Protein AF-A0A7S2RPY9-F1 (afdb_monomer_lite)

InterPro domains:
  IPR008499 Leg1 [PF05612] (24-155)

Sequence (156 aa):
RFEDPSKWQDDDAPFDQITTKTDTISKRSWWGKTNLNFSVASYCGAADAGLVPPISLSDESVSNDVGFQTCVGIWKKFWETDHVAFVASYSSSKDEEERQTLTVALYRALWATHTDIIKSSVQQGKDLEVILPKEDRNAGLGWCNMVDLLSASNFP

Secondary structure (DSSP, 8-state):
-PPPGGG-----S-GGG--TT-----TT-HHHHHHHHHHHHHHHHHH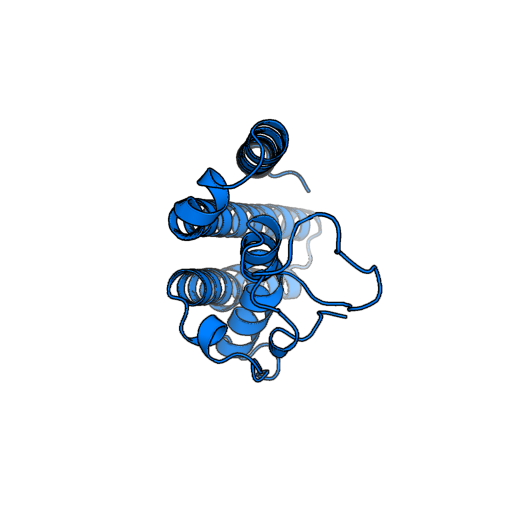HTTSS-----S-HHHHT-HHHHHHHHHHHHHIIIIIHHHHHHHHH---HHHHHHHHHHHHHHHHHHHHHHHHHHHHHTHHHHHTS-HHHHHHHHHHHHHHHHHHHHT--

Structure (mmCIF, N/CA/C/O backbone):
data_AF-A0A7S2RPY9-F1
#
_entry.id   AF-A0A7S2RPY9-F1
#
loop_
_atom_site.group_PDB
_atom_site.id
_atom_site.type_symbol
_atom_site.label_atom_id
_atom_site.label_alt_id
_atom_site.label_comp_id
_atom_site.label_asym_id
_atom_site.label_entity_id
_atom_site.label_seq_id
_atom_site.pdbx_PDB_ins_code
_atom_site.Cartn_x
_atom_site.Cartn_y
_atom_site.Cartn_z
_atom_site.occupancy
_atom_site.B_iso_or_equiv
_atom_site.auth_seq_id
_atom_site.auth_comp_id
_atom_site.auth_asym_id
_atom_site.auth_atom_id
_atom_site.pdbx_PDB_model_num
ATOM 1 N N . ARG A 1 1 ? -12.807 3.669 -9.457 1.00 43.59 1 ARG A N 1
ATOM 2 C CA . ARG A 1 1 ? -12.931 2.399 -10.213 1.00 43.59 1 ARG A CA 1
ATOM 3 C C . ARG A 1 1 ? -11.514 2.013 -10.586 1.00 43.59 1 ARG A C 1
ATOM 5 O O . ARG A 1 1 ? -10.887 2.807 -11.265 1.00 43.59 1 ARG A O 1
ATOM 12 N N . PHE A 1 2 ? -10.992 0.910 -10.055 1.00 42.25 2 PHE A N 1
ATOM 13 C CA . PHE A 1 2 ? -9.668 0.419 -10.440 1.00 42.25 2 PHE A CA 1
ATOM 14 C C . PHE A 1 2 ? -9.770 -0.240 -11.821 1.00 42.25 2 PHE A C 1
ATOM 16 O O . PHE A 1 2 ? -10.758 -0.926 -12.089 1.00 42.25 2 PHE A O 1
ATOM 23 N N . GLU A 1 3 ? -8.820 0.051 -12.707 1.00 45.84 3 GLU A N 1
ATOM 24 C CA . GLU A 1 3 ? -8.771 -0.512 -14.059 1.00 45.84 3 GLU A CA 1
ATOM 25 C C . GLU A 1 3 ? -8.213 -1.935 -14.060 1.00 45.84 3 GLU A C 1
ATOM 27 O O . GLU A 1 3 ? -7.434 -2.326 -13.194 1.00 45.84 3 GLU A O 1
ATOM 32 N N . ASP A 1 4 ? -8.662 -2.705 -15.046 1.00 57.81 4 ASP A N 1
ATOM 33 C CA . ASP A 1 4 ? -8.401 -4.129 -15.216 1.00 57.81 4 ASP A CA 1
ATOM 34 C C . ASP A 1 4 ? -6.950 -4.397 -15.693 1.00 57.81 4 ASP A C 1
ATOM 36 O O . ASP A 1 4 ? -6.592 -3.949 -16.789 1.00 57.81 4 ASP A O 1
ATOM 40 N N . PRO A 1 5 ? -6.113 -5.131 -14.926 1.00 61.94 5 PRO A N 1
ATOM 41 C CA . PRO A 1 5 ? -4.712 -5.393 -15.275 1.00 61.94 5 PRO A CA 1
ATOM 42 C C . PRO A 1 5 ? -4.476 -6.132 -16.601 1.00 61.94 5 PRO A C 1
ATOM 44 O O . PRO A 1 5 ? -3.435 -5.937 -17.218 1.00 61.94 5 PRO A O 1
ATOM 47 N N . SER A 1 6 ? -5.435 -6.914 -17.111 1.00 56.75 6 SER A N 1
ATOM 48 C CA . SER A 1 6 ? -5.314 -7.577 -18.431 1.00 56.75 6 SER A CA 1
ATOM 49 C C . SER A 1 6 ? -5.215 -6.617 -19.600 1.00 56.75 6 SER A C 1
ATOM 51 O O . SER A 1 6 ? -4.851 -7.022 -20.704 1.00 56.75 6 SER A O 1
ATOM 53 N N . LYS A 1 7 ? -5.558 -5.347 -19.392 1.00 58.06 7 LYS A N 1
ATOM 54 C CA . LYS A 1 7 ? -5.443 -4.350 -20.446 1.00 58.06 7 LYS A CA 1
ATOM 55 C C . LYS A 1 7 ? -4.032 -3.765 -20.548 1.00 58.06 7 LYS A C 1
ATOM 57 O O . LYS A 1 7 ? -3.798 -2.922 -21.404 1.00 58.06 7 LYS A O 1
ATOM 62 N N . TRP A 1 8 ? -3.092 -4.179 -19.701 1.00 62.19 8 TRP A N 1
ATOM 63 C CA . TRP A 1 8 ? -1.729 -3.654 -19.696 1.00 62.19 8 TRP A CA 1
ATOM 64 C C . TRP A 1 8 ? -0.943 -4.232 -20.882 1.00 62.19 8 TRP A C 1
ATOM 66 O O . TRP A 1 8 ? -0.852 -5.450 -21.031 1.00 62.19 8 TRP A O 1
ATOM 76 N N . GLN A 1 9 ? -0.400 -3.371 -21.748 1.00 60.06 9 GLN A N 1
ATOM 77 C CA . GLN A 1 9 ? 0.314 -3.784 -22.965 1.00 60.06 9 GLN A CA 1
ATOM 78 C C . GLN A 1 9 ? 1.833 -3.877 -22.747 1.00 60.06 9 GLN A C 1
ATOM 80 O O . GLN A 1 9 ? 2.396 -3.184 -21.893 1.00 60.06 9 GLN A O 1
ATOM 85 N N . ASP A 1 10 ? 2.482 -4.737 -23.538 1.00 52.47 10 ASP A N 1
ATOM 86 C CA . ASP A 1 10 ? 3.937 -4.794 -23.681 1.00 52.47 10 ASP A CA 1
ATOM 87 C C . ASP A 1 10 ? 4.383 -3.694 -24.660 1.00 52.47 10 ASP A C 1
ATOM 89 O O . ASP A 1 10 ? 4.087 -3.741 -25.855 1.00 52.47 10 ASP A O 1
ATOM 93 N N . ASP A 1 11 ? 5.059 -2.667 -24.142 1.00 53.47 11 ASP A N 1
ATOM 94 C CA . ASP A 1 11 ? 5.516 -1.520 -24.934 1.00 53.47 11 ASP A CA 1
ATOM 95 C C . ASP A 1 11 ? 6.764 -1.875 -25.764 1.00 53.47 11 ASP A C 1
ATOM 97 O O . ASP A 1 11 ? 7.896 -1.603 -25.355 1.00 53.47 11 ASP A O 1
ATOM 101 N N . ASP A 1 12 ? 6.550 -2.453 -26.946 1.00 54.56 12 ASP A N 1
ATOM 102 C CA . ASP A 1 12 ? 7.526 -2.441 -28.053 1.00 54.56 12 ASP A CA 1
ATOM 103 C C . ASP A 1 12 ? 7.258 -1.287 -29.046 1.00 54.56 12 ASP A C 1
ATOM 105 O O . ASP A 1 12 ? 7.954 -1.130 -30.053 1.00 54.56 12 ASP A O 1
ATOM 109 N N . ALA A 1 13 ? 6.250 -0.450 -28.777 1.00 52.88 13 ALA A N 1
ATOM 110 C CA . ALA A 1 13 ? 5.927 0.702 -29.608 1.00 52.88 13 ALA A CA 1
ATOM 111 C C . ALA A 1 13 ? 6.885 1.884 -29.332 1.00 52.88 13 ALA A C 1
ATOM 113 O O . ALA A 1 13 ? 7.179 2.187 -28.173 1.00 52.88 13 ALA A O 1
ATOM 114 N N . PRO A 1 14 ? 7.371 2.591 -30.371 1.00 53.78 14 PRO A N 1
ATOM 115 C CA . PRO A 1 14 ? 8.181 3.791 -30.192 1.00 53.78 14 PRO A CA 1
ATOM 116 C C . PRO A 1 14 ? 7.402 4.876 -29.432 1.00 53.78 14 PRO A C 1
ATOM 118 O O . PRO A 1 14 ? 6.217 5.094 -29.689 1.00 53.78 14 PRO A O 1
ATOM 121 N N . PHE A 1 15 ? 8.101 5.577 -28.530 1.00 53.72 15 PHE A N 1
ATOM 122 C CA . PHE A 1 15 ? 7.567 6.578 -27.586 1.00 53.72 15 PHE A CA 1
ATOM 123 C C . PHE A 1 15 ? 6.672 7.654 -28.242 1.00 53.72 15 PHE A C 1
ATOM 125 O O . PHE A 1 15 ? 5.784 8.208 -27.597 1.00 53.72 15 PHE A O 1
ATOM 132 N N . ASP A 1 16 ? 6.856 7.902 -29.541 1.00 49.88 16 ASP A N 1
ATOM 133 C CA . ASP A 1 16 ? 6.129 8.908 -30.323 1.00 49.88 16 ASP A CA 1
ATOM 134 C C . ASP A 1 16 ? 4.722 8.458 -30.779 1.00 49.88 16 ASP A C 1
ATOM 136 O O . ASP A 1 16 ? 4.001 9.231 -31.411 1.00 49.88 16 ASP A O 1
ATOM 140 N N . GLN A 1 17 ? 4.306 7.219 -30.478 1.00 46.12 17 GLN A N 1
ATOM 141 C CA . GLN A 1 17 ? 3.001 6.657 -30.866 1.00 46.12 17 GLN A CA 1
ATOM 142 C C . GLN A 1 17 ? 2.079 6.318 -29.686 1.00 46.12 17 GLN A C 1
ATOM 144 O O . GLN A 1 17 ? 1.159 5.515 -29.847 1.00 46.12 17 GLN A O 1
ATOM 149 N N . ILE A 1 18 ? 2.255 6.941 -28.515 1.00 51.47 18 ILE A N 1
ATOM 150 C CA . ILE A 1 18 ? 1.292 6.803 -27.410 1.00 51.47 18 ILE A CA 1
ATOM 151 C C . ILE A 1 18 ? -0.012 7.517 -27.802 1.00 51.47 18 ILE A C 1
ATOM 153 O O . ILE A 1 18 ? -0.245 8.691 -27.517 1.00 51.47 18 ILE A O 1
ATOM 157 N N . THR A 1 19 ? -0.878 6.804 -28.520 1.00 45.28 19 THR A N 1
ATOM 158 C CA . THR A 1 19 ? -2.243 7.234 -28.800 1.00 45.28 19 THR A CA 1
ATOM 159 C C . THR A 1 19 ? -3.036 7.214 -27.499 1.00 45.28 19 THR A C 1
ATOM 161 O O . THR A 1 19 ? -3.139 6.179 -26.849 1.00 45.28 19 THR A O 1
ATOM 164 N N . THR A 1 20 ? -3.645 8.344 -27.146 1.00 48.50 20 THR A N 1
ATOM 165 C CA . THR A 1 20 ? -4.442 8.609 -25.930 1.00 48.50 20 THR A CA 1
ATOM 166 C C . THR A 1 20 ? -5.766 7.827 -25.836 1.00 48.50 20 THR A C 1
ATOM 168 O O . THR A 1 20 ? -6.745 8.320 -25.281 1.00 48.50 20 THR A O 1
ATOM 171 N N . LYS A 1 21 ? -5.850 6.630 -26.429 1.00 51.22 21 LYS A N 1
ATOM 172 C CA . LYS A 1 21 ? -7.109 5.907 -26.662 1.00 51.22 21 LYS A CA 1
ATOM 173 C C . LYS A 1 21 ? -7.272 4.591 -25.910 1.00 51.22 21 LYS A C 1
ATOM 175 O O . LYS A 1 21 ? -8.295 3.936 -26.102 1.00 51.22 21 LYS A O 1
ATOM 180 N N . THR A 1 22 ? -6.335 4.209 -25.055 1.00 54.47 22 THR A N 1
ATOM 181 C CA . THR A 1 22 ? -6.475 2.998 -24.247 1.00 54.47 22 THR A CA 1
ATOM 182 C C . THR A 1 22 ? -6.232 3.324 -22.776 1.00 54.47 22 THR A C 1
ATOM 184 O O . THR A 1 22 ? -5.150 3.762 -22.399 1.00 54.47 22 THR A O 1
ATOM 187 N N . ASP A 1 23 ? -7.280 3.135 -21.966 1.00 68.94 23 ASP A N 1
ATOM 188 C CA . ASP A 1 23 ? -7.288 3.129 -20.493 1.00 68.94 23 ASP A CA 1
ATOM 189 C C . ASP A 1 23 ? -6.429 1.951 -19.985 1.00 68.94 23 ASP A C 1
ATOM 191 O O . ASP A 1 23 ? -6.936 0.907 -19.560 1.00 68.94 23 ASP A O 1
ATOM 195 N N . THR A 1 24 ? -5.120 2.035 -20.224 1.00 75.69 24 THR A N 1
ATOM 196 C CA . THR A 1 24 ? -4.167 0.936 -20.063 1.00 75.69 24 THR A CA 1
ATOM 197 C C . THR A 1 24 ? -2.892 1.448 -19.427 1.00 75.69 24 THR A C 1
ATOM 199 O O . THR A 1 24 ? -2.237 2.337 -19.969 1.00 75.69 24 THR A O 1
ATOM 202 N N . ILE A 1 25 ? -2.518 0.867 -18.290 1.00 83.44 25 ILE A N 1
ATOM 203 C CA . ILE A 1 25 ? -1.250 1.153 -17.619 1.00 83.44 25 ILE A CA 1
ATOM 204 C C . ILE A 1 25 ? -0.187 0.220 -18.207 1.00 83.44 25 ILE A C 1
ATOM 206 O O . ILE A 1 25 ? -0.416 -0.973 -18.358 1.00 83.44 25 ILE A O 1
ATOM 210 N N . SER A 1 26 ? 0.981 0.750 -18.559 1.00 86.88 26 SER A N 1
ATOM 211 C CA . SER A 1 26 ? 2.087 -0.069 -19.069 1.00 86.88 26 SER A CA 1
ATOM 212 C C . SER A 1 26 ? 2.645 -1.002 -17.989 1.00 86.88 26 SER A C 1
ATOM 214 O O . SER A 1 26 ? 2.913 -0.560 -16.868 1.00 86.88 26 SER A O 1
ATOM 216 N N . LYS A 1 27 ? 2.932 -2.264 -18.344 1.00 87.44 27 LYS A N 1
ATOM 217 C CA . LYS A 1 27 ? 3.643 -3.216 -17.462 1.00 87.44 27 LYS A CA 1
ATOM 218 C C . LYS A 1 27 ? 5.063 -2.766 -17.125 1.00 87.44 27 LYS A C 1
ATOM 220 O O . LYS A 1 27 ? 5.620 -3.160 -16.103 1.00 87.44 27 LYS A O 1
ATOM 225 N N . ARG A 1 28 ? 5.646 -1.919 -17.977 1.00 89.56 28 ARG A N 1
ATOM 226 C CA . ARG A 1 28 ? 6.978 -1.330 -17.792 1.00 89.56 28 ARG A CA 1
ATOM 227 C C . ARG A 1 28 ? 6.933 -0.025 -16.997 1.00 89.56 28 ARG A C 1
ATOM 229 O O . ARG A 1 28 ? 7.979 0.563 -16.730 1.00 89.56 28 ARG A O 1
ATOM 236 N N . SER A 1 29 ? 5.745 0.429 -16.598 1.00 92.25 29 SER A N 1
ATOM 237 C CA . SER A 1 29 ? 5.596 1.622 -15.775 1.00 92.25 29 SER A CA 1
ATOM 238 C C . SER A 1 29 ? 5.989 1.327 -14.333 1.00 92.25 29 SER A C 1
ATOM 240 O O . SER A 1 29 ? 5.283 0.621 -13.610 1.00 92.25 29 SER A O 1
ATOM 242 N N . TRP A 1 30 ? 7.088 1.933 -13.883 1.00 94.94 30 TRP A N 1
ATOM 243 C CA . TRP A 1 30 ? 7.477 1.915 -12.471 1.00 94.94 30 TRP A CA 1
ATOM 244 C C . TRP A 1 30 ? 6.360 2.478 -11.577 1.00 94.94 30 TRP A C 1
ATOM 246 O O . TRP A 1 30 ? 5.989 1.860 -10.581 1.00 94.94 30 TRP A O 1
ATOM 256 N N . TRP A 1 31 ? 5.745 3.596 -11.981 1.00 94.56 31 TRP A N 1
ATOM 257 C CA . TRP A 1 31 ? 4.591 4.175 -11.286 1.00 94.56 31 TRP A CA 1
ATOM 258 C C . TRP A 1 31 ? 3.382 3.241 -11.288 1.00 94.56 31 TRP A C 1
ATOM 260 O O . TRP A 1 31 ? 2.699 3.123 -10.272 1.00 94.56 31 TRP A O 1
ATOM 270 N N . GLY A 1 32 ? 3.135 2.555 -12.407 1.00 94.25 32 GLY A N 1
ATOM 271 C CA . GLY A 1 32 ? 2.095 1.536 -12.520 1.00 94.25 32 GLY A CA 1
ATOM 272 C C . GLY A 1 32 ? 2.288 0.413 -11.504 1.00 94.25 32 GLY A C 1
ATOM 273 O O . GLY A 1 32 ? 1.368 0.120 -10.743 1.00 94.25 32 GLY A O 1
ATOM 274 N N . LYS A 1 33 ? 3.501 -0.149 -11.422 1.00 94.31 33 LYS A N 1
ATOM 275 C CA . LYS A 1 33 ? 3.848 -1.202 -10.453 1.00 94.31 33 LYS A CA 1
ATOM 276 C C . LYS A 1 33 ? 3.715 -0.723 -9.003 1.00 94.31 33 LYS A C 1
ATOM 278 O O . LYS A 1 33 ? 3.108 -1.414 -8.189 1.00 94.31 33 LYS A O 1
ATOM 283 N N . THR A 1 34 ? 4.211 0.469 -8.675 1.00 94.75 34 THR A N 1
ATOM 284 C CA . THR A 1 34 ? 4.091 1.019 -7.315 1.00 94.75 34 THR A CA 1
ATOM 285 C C . THR A 1 34 ? 2.624 1.253 -6.932 1.00 94.75 34 THR A C 1
ATOM 287 O O . THR A 1 34 ? 2.187 0.821 -5.867 1.00 94.75 34 THR A O 1
ATOM 290 N N . ASN A 1 35 ? 1.817 1.853 -7.813 1.00 95.19 35 ASN A N 1
ATOM 291 C CA . ASN A 1 35 ? 0.396 2.103 -7.543 1.00 95.19 35 ASN A CA 1
ATOM 292 C C . ASN A 1 35 ? -0.439 0.817 -7.467 1.00 95.19 35 ASN A C 1
ATOM 294 O O . ASN A 1 35 ? -1.378 0.749 -6.671 1.00 95.19 35 ASN A O 1
ATOM 298 N N . LEU A 1 36 ? -0.087 -0.214 -8.240 1.00 95.75 36 LEU A N 1
ATOM 299 C CA . LEU A 1 36 ? -0.689 -1.546 -8.150 1.00 95.75 36 LEU A CA 1
ATOM 300 C C . LEU A 1 36 ? -0.538 -2.133 -6.740 1.00 95.75 36 LEU A C 1
ATOM 302 O O . LEU A 1 36 ? -1.512 -2.639 -6.179 1.00 95.75 36 LEU A O 1
ATOM 306 N N . ASN A 1 37 ? 0.645 -1.992 -6.138 1.00 96.94 37 ASN A N 1
ATOM 307 C CA . ASN A 1 37 ? 0.937 -2.470 -4.784 1.00 96.94 37 ASN A CA 1
ATOM 308 C C . ASN A 1 37 ? 0.230 -1.656 -3.683 1.00 96.94 37 ASN A C 1
ATOM 310 O O . ASN A 1 37 ? -0.075 -2.184 -2.615 1.00 96.94 37 ASN A O 1
ATOM 314 N N . PHE A 1 38 ? -0.073 -0.381 -3.929 1.00 95.38 38 PHE A N 1
ATOM 315 C CA . PHE A 1 38 ? -0.859 0.433 -2.995 1.00 95.38 38 PHE A CA 1
ATOM 316 C C . PHE A 1 38 ? -2.363 0.215 -3.114 1.00 95.38 38 PHE A C 1
ATOM 318 O O . PHE A 1 38 ? -3.080 0.285 -2.122 1.00 95.38 38 PHE A O 1
ATOM 325 N N . SER A 1 39 ? -2.843 -0.050 -4.324 1.00 95.88 39 SER A N 1
ATOM 326 C CA . SER A 1 39 ? -4.273 -0.064 -4.620 1.00 95.88 39 SER A CA 1
ATOM 327 C C . SER A 1 39 ? -4.839 -1.476 -4.676 1.00 95.88 39 SER A C 1
ATOM 329 O O . SER A 1 39 ? -5.729 -1.842 -3.911 1.00 95.88 39 SER A O 1
ATOM 331 N N . VAL A 1 40 ? -4.311 -2.288 -5.591 1.00 96.81 40 VAL A N 1
ATOM 332 C CA . VAL A 1 40 ? -4.852 -3.618 -5.879 1.00 96.81 40 VAL A CA 1
ATOM 333 C C . VAL A 1 40 ? -4.380 -4.612 -4.829 1.00 96.81 40 VAL A C 1
ATOM 335 O O . VAL A 1 40 ? -5.201 -5.357 -4.303 1.00 96.81 40 VAL A O 1
ATOM 338 N N . ALA A 1 41 ? -3.101 -4.569 -4.439 1.00 98.12 41 ALA A N 1
ATOM 339 C CA . ALA A 1 41 ? -2.610 -5.454 -3.384 1.00 98.12 41 ALA A CA 1
ATOM 340 C C . ALA A 1 41 ? -3.284 -5.172 -2.029 1.00 98.12 41 ALA A C 1
ATOM 342 O O . ALA A 1 41 ? -3.503 -6.105 -1.262 1.00 98.12 41 ALA A O 1
ATOM 343 N N . SER A 1 42 ? -3.679 -3.919 -1.761 1.00 98.44 42 SER A N 1
ATOM 344 C CA . SER A 1 42 ? -4.459 -3.562 -0.568 1.00 98.44 42 SER A CA 1
ATOM 345 C C . SER A 1 42 ? -5.820 -4.248 -0.548 1.00 98.44 42 SER A C 1
ATOM 347 O O . SER A 1 42 ? -6.179 -4.880 0.449 1.00 98.44 42 SER A O 1
ATOM 349 N N . TYR A 1 43 ? -6.538 -4.202 -1.674 1.00 98.38 43 TYR A N 1
ATOM 350 C CA . TYR A 1 43 ? -7.815 -4.893 -1.821 1.00 98.38 43 TYR A CA 1
ATOM 351 C C . TYR A 1 43 ? -7.658 -6.416 -1.731 1.00 98.38 43 TYR A C 1
ATOM 353 O O . TYR A 1 43 ? -8.402 -7.063 -1.001 1.00 98.38 43 TYR A O 1
ATOM 361 N N . CYS A 1 44 ? -6.682 -6.998 -2.436 1.00 98.25 44 CYS A N 1
ATOM 362 C CA . CYS A 1 44 ? -6.406 -8.435 -2.372 1.00 98.25 44 CYS A CA 1
ATOM 363 C C . CYS A 1 44 ? -6.043 -8.875 -0.948 1.00 98.25 44 CYS A C 1
ATOM 365 O O . CYS A 1 44 ? -6.574 -9.871 -0.473 1.00 98.25 44 CYS A O 1
ATOM 367 N N . GLY A 1 45 ? -5.229 -8.097 -0.227 1.00 98.38 45 GLY A N 1
ATOM 368 C CA . GLY A 1 45 ? -4.917 -8.369 1.175 1.00 98.38 45 GLY A CA 1
ATOM 369 C C . GLY A 1 45 ? -6.159 -8.327 2.069 1.00 98.38 45 GLY A C 1
ATOM 370 O O . GLY A 1 45 ? -6.302 -9.163 2.957 1.00 98.38 45 GLY A O 1
ATOM 371 N N . ALA A 1 46 ? -7.089 -7.397 1.820 1.00 98.44 46 ALA A N 1
ATOM 372 C CA . ALA A 1 46 ? -8.366 -7.339 2.536 1.00 98.44 46 ALA A CA 1
ATOM 373 C C . ALA A 1 46 ? -9.268 -8.539 2.207 1.00 98.44 46 ALA A C 1
ATOM 375 O O . ALA A 1 46 ? -9.959 -9.054 3.088 1.00 98.44 46 ALA A O 1
ATOM 376 N N . ALA A 1 47 ? -9.263 -8.995 0.952 1.00 98.25 47 ALA A N 1
ATOM 377 C CA . ALA A 1 47 ? -9.997 -10.184 0.534 1.00 98.25 47 ALA A CA 1
ATOM 378 C C . ALA A 1 47 ? -9.433 -11.453 1.190 1.00 98.25 47 ALA A C 1
ATOM 380 O O . ALA A 1 47 ? -10.196 -12.258 1.721 1.00 98.25 47 ALA A O 1
ATOM 381 N N . ASP A 1 48 ? -8.107 -11.589 1.240 1.00 98.25 48 ASP A N 1
ATOM 382 C CA . ASP A 1 48 ? -7.422 -12.703 1.904 1.00 98.25 48 ASP A CA 1
ATOM 383 C C . ASP A 1 48 ? -7.620 -12.707 3.425 1.00 98.25 48 ASP A C 1
ATOM 385 O O . ASP A 1 48 ? -7.558 -13.769 4.048 1.00 98.25 48 ASP A O 1
ATOM 389 N N . ALA A 1 49 ? -7.861 -11.534 4.016 1.00 98.12 49 ALA A N 1
ATOM 390 C CA . ALA A 1 49 ? -8.271 -11.364 5.410 1.00 98.12 49 ALA A CA 1
ATOM 391 C C . ALA A 1 49 ? -9.778 -11.625 5.634 1.00 98.12 49 ALA A C 1
ATOM 393 O O . ALA A 1 49 ? -10.269 -11.528 6.758 1.00 98.12 49 ALA A O 1
ATOM 394 N N . GLY A 1 50 ? -10.541 -11.923 4.576 1.00 97.75 50 GLY A N 1
ATOM 395 C CA . GLY A 1 50 ? -11.979 -12.191 4.641 1.00 97.75 50 GLY A CA 1
ATOM 396 C C . GLY A 1 50 ? -12.859 -10.954 4.856 1.00 97.75 50 GLY A C 1
ATOM 397 O O . GLY A 1 50 ? -14.030 -11.102 5.203 1.00 97.75 50 GLY A O 1
ATOM 398 N N . LEU A 1 51 ? -12.327 -9.740 4.664 1.00 96.88 51 LEU A N 1
ATOM 399 C CA . LEU A 1 51 ? -13.068 -8.487 4.872 1.00 96.88 51 LEU A CA 1
ATOM 400 C C . LEU A 1 51 ? -13.913 -8.079 3.660 1.00 96.88 51 LEU A C 1
ATOM 402 O O . LEU A 1 51 ? -14.944 -7.424 3.811 1.00 96.88 51 LEU A O 1
ATOM 406 N N . VAL A 1 52 ? -13.474 -8.445 2.456 1.00 97.75 52 VAL A N 1
ATOM 407 C CA . VAL A 1 52 ? -14.157 -8.139 1.192 1.00 97.75 52 VAL A CA 1
ATOM 408 C C . VAL A 1 52 ? -14.175 -9.373 0.282 1.00 97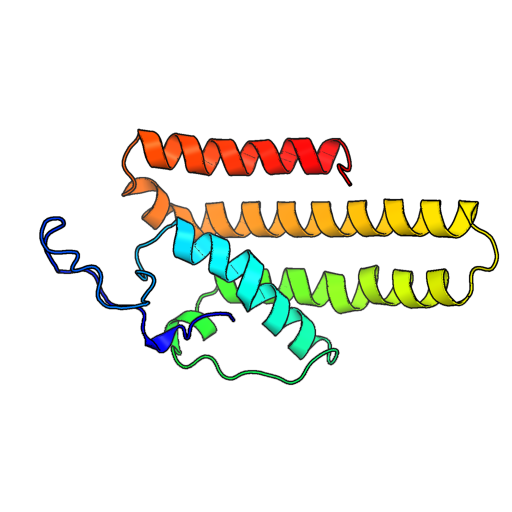.75 52 VAL A C 1
ATOM 410 O O . VAL A 1 52 ? -13.384 -10.293 0.491 1.00 97.75 52 VAL A O 1
ATOM 413 N N . PRO A 1 53 ? -15.067 -9.443 -0.724 1.00 97.94 53 PRO A N 1
ATOM 414 C CA . PRO A 1 53 ? -15.070 -10.554 -1.669 1.00 97.94 53 PRO A CA 1
ATOM 41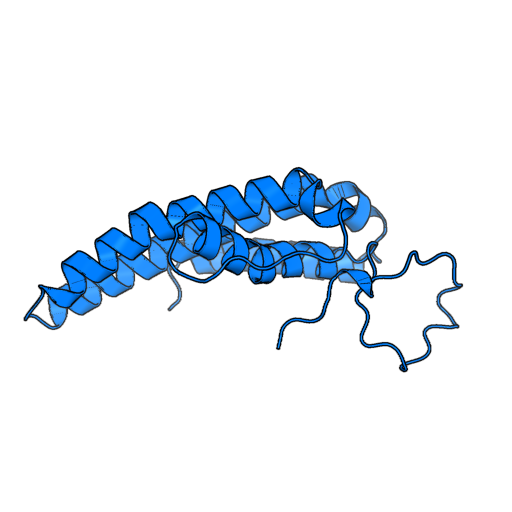5 C C . PRO A 1 53 ? -13.756 -10.650 -2.464 1.00 97.94 53 PRO A C 1
ATOM 417 O O . PRO A 1 53 ? -13.179 -9.617 -2.809 1.00 97.94 53 PRO A O 1
ATOM 420 N N . PRO A 1 54 ? -13.299 -11.863 -2.818 1.00 96.62 54 PRO A N 1
ATOM 421 C CA . PRO A 1 54 ? -12.141 -12.027 -3.685 1.00 96.62 54 PRO A CA 1
ATOM 422 C C . PRO A 1 54 ? -12.436 -11.515 -5.098 1.00 96.62 54 PRO A C 1
ATOM 424 O O . PRO A 1 54 ? -13.545 -11.662 -5.617 1.00 96.62 54 PRO A O 1
ATOM 427 N N . ILE A 1 55 ? -11.412 -10.949 -5.734 1.00 93.88 55 ILE A N 1
ATOM 428 C CA . ILE A 1 55 ? -11.420 -10.581 -7.152 1.00 93.88 55 ILE A CA 1
ATOM 429 C C . ILE A 1 55 ? -10.449 -11.476 -7.915 1.00 93.88 55 ILE A C 1
ATOM 431 O O . ILE A 1 55 ? -9.419 -11.887 -7.385 1.00 93.88 55 ILE A O 1
ATOM 435 N N . SER A 1 56 ? -10.763 -11.756 -9.175 1.00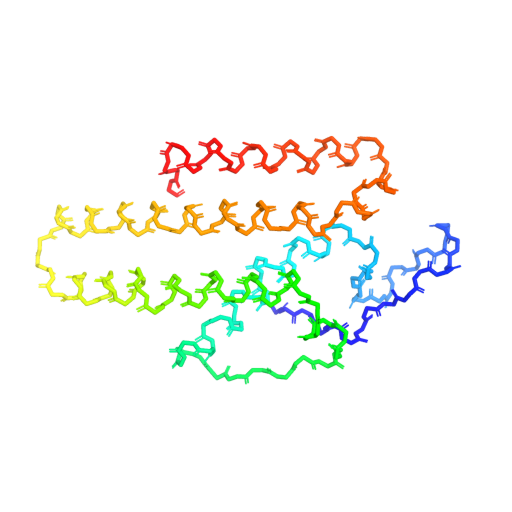 92.31 56 SER A N 1
ATOM 436 C CA . SER A 1 56 ? -9.832 -12.420 -10.084 1.00 92.31 56 SER A CA 1
ATOM 437 C C . SER A 1 56 ? -9.058 -11.366 -10.859 1.00 92.31 56 SER A C 1
ATOM 439 O O . SER A 1 56 ? -9.655 -10.524 -11.531 1.00 92.31 56 SER A O 1
ATOM 441 N N . LEU A 1 57 ? -7.730 -11.418 -10.765 1.00 90.69 57 LEU A N 1
ATOM 442 C CA . LEU A 1 57 ? -6.872 -10.665 -11.666 1.00 90.69 57 LEU A CA 1
ATOM 443 C C . LEU A 1 57 ? -6.875 -11.381 -13.012 1.00 90.69 57 LEU A C 1
ATOM 445 O O . LEU A 1 57 ? -6.684 -12.589 -13.097 1.00 90.69 57 LEU A O 1
ATOM 449 N N . SER A 1 58 ? -7.140 -10.620 -14.053 1.00 87.44 58 SER A N 1
ATOM 450 C CA . SER A 1 58 ? -7.228 -11.093 -15.431 1.00 87.44 58 SER A CA 1
ATOM 451 C C . SER A 1 58 ? -5.853 -11.349 -16.065 1.00 87.44 58 SER A C 1
ATOM 453 O O . SER A 1 58 ? -5.770 -12.032 -17.081 1.00 87.44 58 SER A O 1
ATOM 455 N N . ASP A 1 59 ? -4.784 -10.823 -15.461 1.00 87.31 59 ASP A N 1
ATOM 456 C CA . ASP A 1 59 ? -3.397 -11.065 -15.848 1.00 87.31 59 ASP A CA 1
ATOM 457 C C . ASP A 1 59 ? -2.689 -11.939 -14.801 1.00 87.31 59 ASP A C 1
ATOM 459 O O . ASP A 1 59 ? -2.380 -11.489 -13.692 1.00 87.31 59 ASP A O 1
ATOM 463 N N . GLU A 1 60 ? -2.399 -13.188 -15.172 1.00 89.94 60 GLU A N 1
ATOM 464 C CA . GLU A 1 60 ? -1.729 -14.154 -14.296 1.00 89.94 60 GLU A CA 1
ATOM 465 C C . GLU A 1 60 ? -0.290 -13.751 -13.940 1.00 89.94 60 GLU A C 1
ATOM 467 O O . GLU A 1 60 ? 0.239 -14.174 -12.907 1.00 89.94 60 GLU A O 1
ATOM 472 N N . SER A 1 61 ? 0.363 -12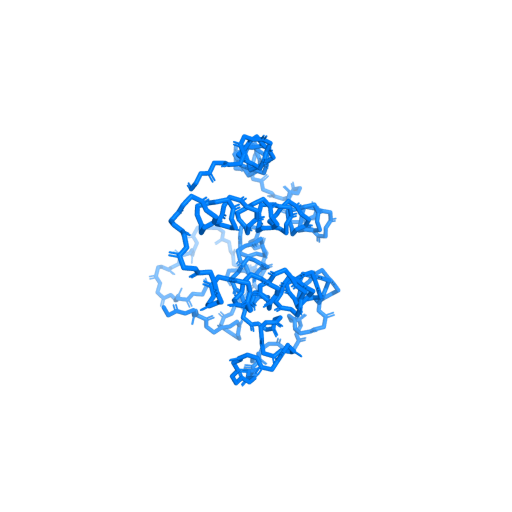.921 -14.762 1.00 90.44 61 SER A N 1
ATOM 473 C CA . SER A 1 61 ? 1.719 -12.446 -14.469 1.00 90.44 61 SER A CA 1
ATOM 474 C C . SER A 1 61 ? 1.748 -11.557 -13.226 1.00 90.44 61 SER A C 1
ATOM 476 O O . SER A 1 61 ? 2.693 -11.640 -12.446 1.00 90.44 61 SER A O 1
ATOM 478 N N . VAL A 1 62 ? 0.678 -10.793 -12.976 1.00 91.00 62 VAL A N 1
ATOM 479 C CA . VAL A 1 62 ? 0.539 -9.989 -11.756 1.00 91.00 62 VAL A CA 1
ATOM 480 C C . VAL A 1 62 ? 0.321 -10.887 -10.546 1.00 91.00 62 VAL A C 1
ATOM 482 O O . VAL A 1 62 ? 0.987 -10.716 -9.528 1.00 91.00 62 VAL A O 1
ATOM 485 N N . SER A 1 63 ? -0.574 -11.876 -10.646 1.00 90.25 63 SER A N 1
ATOM 486 C CA . SER A 1 63 ? -0.820 -12.792 -9.526 1.00 90.25 63 SER A CA 1
ATOM 487 C C . SER A 1 63 ? 0.408 -13.628 -9.165 1.00 90.25 63 SER A C 1
ATOM 489 O O . SER A 1 63 ? 0.550 -14.011 -8.009 1.00 90.25 63 SER A O 1
ATOM 491 N N . ASN A 1 64 ? 1.311 -13.872 -10.114 1.00 92.44 64 ASN A N 1
ATOM 492 C CA . ASN A 1 64 ? 2.549 -14.612 -9.883 1.00 92.44 64 ASN A CA 1
ATOM 493 C C . ASN A 1 64 ? 3.760 -13.710 -9.553 1.00 92.44 64 ASN A C 1
ATOM 495 O O . ASN A 1 64 ? 4.832 -14.234 -9.244 1.00 92.44 64 ASN A O 1
ATOM 499 N N . ASP A 1 65 ? 3.627 -12.376 -9.595 1.00 94.56 65 ASP A N 1
ATOM 500 C CA . ASP A 1 65 ? 4.714 -11.453 -9.243 1.00 94.56 65 ASP A CA 1
ATOM 501 C C . ASP A 1 65 ? 4.989 -11.508 -7.731 1.00 94.56 65 ASP A C 1
ATOM 503 O O . ASP A 1 65 ? 4.134 -11.218 -6.892 1.00 94.56 65 ASP A O 1
ATOM 507 N N . VAL A 1 66 ? 6.222 -11.878 -7.374 1.00 95.56 66 VAL A N 1
ATOM 508 C CA . VAL A 1 66 ? 6.653 -12.046 -5.976 1.00 95.56 66 VAL A CA 1
ATOM 509 C C . VAL A 1 66 ? 6.538 -10.740 -5.186 1.00 95.56 66 VAL A C 1
ATOM 511 O O . VAL A 1 66 ? 6.185 -10.760 -4.004 1.00 95.56 66 VAL A O 1
ATOM 514 N N . GLY A 1 67 ? 6.817 -9.596 -5.816 1.00 95.69 67 GLY A N 1
ATOM 515 C CA . GLY A 1 67 ? 6.710 -8.287 -5.177 1.00 95.69 67 GLY A CA 1
ATOM 516 C C . GLY A 1 67 ? 5.263 -7.916 -4.872 1.00 95.69 67 GLY A C 1
ATOM 517 O O . GLY A 1 67 ? 4.969 -7.476 -3.758 1.00 95.69 67 GLY A O 1
ATOM 518 N N . PHE A 1 68 ? 4.358 -8.163 -5.818 1.00 97.12 68 PHE A N 1
ATOM 519 C CA . PHE A 1 68 ? 2.922 -7.986 -5.639 1.00 97.12 68 PHE A CA 1
ATOM 520 C C . PHE A 1 68 ? 2.396 -8.874 -4.507 1.00 97.12 68 PHE A C 1
ATOM 522 O O . PHE A 1 68 ? 1.791 -8.362 -3.568 1.00 97.12 68 PHE A O 1
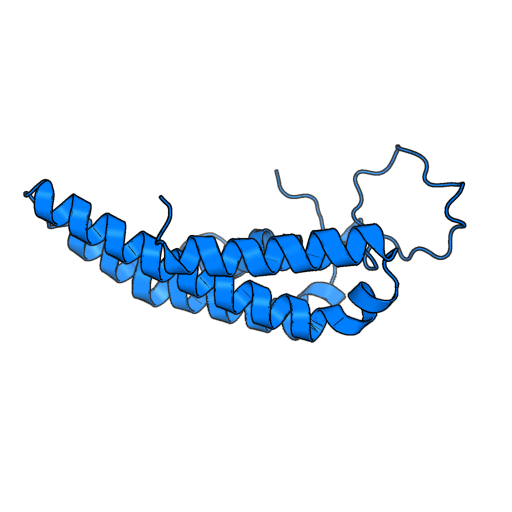ATOM 529 N N . GLN A 1 69 ? 2.707 -10.175 -4.516 1.00 98.00 69 GLN A N 1
ATOM 530 C CA . GLN A 1 69 ? 2.284 -11.104 -3.457 1.00 98.00 69 GLN A CA 1
ATOM 531 C C . GLN A 1 69 ? 2.852 -10.738 -2.079 1.00 98.00 69 GLN A C 1
ATOM 533 O O . GLN A 1 69 ? 2.161 -10.833 -1.065 1.00 98.00 69 GLN A O 1
ATOM 538 N N . THR A 1 70 ? 4.089 -10.237 -2.028 1.00 98.31 70 THR A N 1
ATOM 539 C CA . THR A 1 70 ? 4.668 -9.698 -0.787 1.00 98.31 70 THR A CA 1
ATOM 540 C C . THR A 1 70 ? 3.849 -8.513 -0.271 1.00 98.31 70 THR A C 1
ATOM 542 O O . THR A 1 70 ? 3.546 -8.440 0.920 1.00 98.31 70 THR A O 1
ATOM 545 N N . CYS A 1 71 ? 3.442 -7.605 -1.161 1.00 98.44 71 CYS A N 1
ATOM 546 C CA . CYS A 1 71 ? 2.605 -6.459 -0.811 1.00 98.44 71 CYS A CA 1
ATOM 547 C C . CYS A 1 71 ? 1.201 -6.878 -0.355 1.00 98.44 71 CYS A C 1
ATOM 549 O O . CYS A 1 71 ? 0.694 -6.327 0.621 1.00 98.44 71 CYS A O 1
ATOM 551 N N . VAL A 1 72 ? 0.601 -7.888 -0.994 1.00 98.56 72 VAL A N 1
ATOM 552 C CA . VAL A 1 72 ? -0.663 -8.498 -0.546 1.00 98.56 72 VAL A CA 1
ATOM 553 C C . VAL A 1 72 ? -0.522 -9.020 0.883 1.00 98.56 72 VAL A C 1
ATOM 555 O O . VAL A 1 72 ? -1.364 -8.718 1.723 1.00 98.56 72 VAL A O 1
ATOM 558 N N . GLY A 1 73 ? 0.568 -9.727 1.196 1.00 98.56 73 GLY A N 1
ATOM 559 C CA . GLY A 1 73 ? 0.839 -10.235 2.544 1.00 98.56 73 GLY A CA 1
ATOM 560 C C . GLY A 1 73 ? 1.011 -9.136 3.600 1.00 98.56 73 GLY A C 1
ATOM 561 O O . GLY A 1 73 ? 0.493 -9.263 4.710 1.00 98.56 73 GLY A O 1
ATOM 562 N N . ILE A 1 74 ? 1.693 -8.038 3.256 1.00 98.62 74 ILE A N 1
ATOM 563 C CA . ILE A 1 74 ? 1.839 -6.863 4.134 1.00 98.62 74 ILE A CA 1
ATOM 564 C C . ILE A 1 74 ? 0.464 -6.254 4.441 1.00 98.62 74 ILE A C 1
ATOM 566 O O . ILE A 1 74 ? 0.127 -6.047 5.608 1.00 98.62 74 ILE A O 1
ATOM 570 N N . TRP A 1 75 ? -0.358 -6.033 3.411 1.00 98.69 75 TRP A N 1
ATOM 571 C CA . TRP A 1 75 ? -1.714 -5.516 3.583 1.00 98.69 75 TRP A CA 1
ATOM 572 C C . TRP A 1 75 ? -2.607 -6.466 4.369 1.00 98.69 75 TRP A C 1
ATOM 574 O O . TRP A 1 75 ? -3.289 -6.034 5.293 1.00 98.69 75 TRP A O 1
ATOM 584 N N . LYS A 1 76 ? -2.576 -7.762 4.051 1.00 98.62 76 LYS A N 1
ATOM 585 C CA . LYS A 1 76 ? -3.317 -8.795 4.776 1.00 98.62 76 LYS A CA 1
ATOM 586 C C . LYS A 1 76 ? -3.027 -8.731 6.271 1.00 98.62 76 LYS A C 1
ATOM 588 O O . LYS A 1 76 ? -3.960 -8.701 7.065 1.00 98.62 76 LYS A O 1
ATOM 593 N N . LYS A 1 77 ? -1.748 -8.651 6.652 1.00 98.62 77 LYS A N 1
ATOM 594 C CA . LYS A 1 77 ? -1.350 -8.527 8.057 1.00 98.62 77 LYS A CA 1
ATOM 595 C C . LYS A 1 77 ? -1.996 -7.303 8.708 1.00 98.62 77 LYS A C 1
ATOM 597 O O . LYS A 1 77 ? -2.640 -7.462 9.736 1.00 98.62 77 LYS A O 1
ATOM 602 N N . PHE A 1 78 ? -1.885 -6.122 8.094 1.00 98.56 78 PHE A N 1
ATOM 603 C CA . PHE A 1 78 ? -2.530 -4.902 8.601 1.00 98.56 78 PHE A CA 1
ATOM 604 C C . PHE A 1 78 ? -4.039 -5.099 8.819 1.00 98.56 78 PHE A C 1
ATOM 606 O O . PHE A 1 78 ? -4.574 -4.733 9.868 1.00 98.56 78 PHE A O 1
ATOM 613 N N . TRP A 1 79 ? -4.716 -5.718 7.848 1.00 98.38 79 TRP A N 1
ATOM 614 C CA . TRP A 1 79 ? -6.148 -5.982 7.916 1.00 98.38 79 TRP A CA 1
ATOM 615 C C . TRP A 1 79 ? -6.526 -6.971 9.018 1.00 98.38 79 TRP A C 1
ATOM 617 O O . TRP A 1 79 ? -7.517 -6.729 9.697 1.00 98.38 79 TRP A O 1
ATOM 627 N N . GLU A 1 80 ? -5.755 -8.043 9.218 1.00 98.00 80 GLU A N 1
ATOM 628 C CA . GLU A 1 80 ? -6.019 -9.085 10.222 1.00 98.00 80 GLU A CA 1
ATOM 629 C C . GLU A 1 80 ? -5.634 -8.667 11.646 1.00 98.00 80 GLU A C 1
ATOM 631 O O . GLU A 1 80 ? -6.251 -9.132 12.606 1.00 98.00 80 GLU A O 1
ATOM 636 N N . THR A 1 81 ? -4.619 -7.811 11.803 1.00 97.62 81 THR A N 1
ATOM 637 C CA . THR A 1 81 ? -4.087 -7.437 13.119 1.00 97.62 81 THR A CA 1
ATOM 638 C C . THR A 1 81 ? -4.510 -6.039 13.533 1.00 97.62 81 THR A C 1
ATOM 640 O O . THR A 1 81 ? -5.333 -5.880 14.435 1.00 97.62 81 THR A O 1
ATOM 643 N N . ASP A 1 82 ? -3.962 -5.016 12.884 1.00 97.38 82 ASP A N 1
ATOM 644 C CA . ASP A 1 82 ? -4.048 -3.635 13.360 1.00 97.38 82 ASP A CA 1
ATOM 645 C C . ASP A 1 82 ? -5.456 -3.072 13.166 1.00 97.38 82 ASP A C 1
ATOM 647 O O . ASP A 1 82 ? -6.028 -2.472 14.080 1.00 97.38 82 ASP A O 1
ATOM 651 N N . HIS A 1 83 ? -6.058 -3.335 12.005 1.00 97.06 83 HIS A N 1
ATOM 652 C CA . HIS A 1 83 ? -7.414 -2.896 11.704 1.00 97.06 83 HIS A CA 1
ATOM 653 C C . HIS A 1 83 ? -8.460 -3.607 12.577 1.00 97.06 83 HIS A C 1
ATOM 655 O O . HIS A 1 83 ? -9.333 -2.944 13.139 1.00 97.06 83 HIS A O 1
ATOM 661 N N . VAL A 1 84 ? -8.374 -4.935 12.752 1.00 96.56 84 VAL A N 1
ATOM 662 C CA . VAL A 1 84 ? -9.299 -5.669 13.641 1.00 96.56 84 VAL A CA 1
ATOM 663 C C . VAL A 1 84 ? -9.188 -5.168 15.081 1.00 96.56 84 VAL A C 1
ATOM 665 O O . VAL A 1 84 ? -10.214 -4.899 15.711 1.00 96.56 84 VAL A O 1
ATOM 668 N N . ALA A 1 85 ? -7.966 -5.002 15.598 1.00 96.00 85 ALA A N 1
ATOM 669 C CA . ALA A 1 85 ? -7.744 -4.491 16.948 1.00 96.00 85 ALA A CA 1
ATOM 670 C C . ALA A 1 85 ? -8.311 -3.073 17.123 1.00 96.00 85 ALA A C 1
ATOM 672 O O . ALA A 1 85 ? -8.945 -2.784 18.145 1.00 96.00 85 ALA A O 1
ATOM 673 N N . PHE A 1 86 ? -8.142 -2.212 16.113 1.00 97.44 86 PHE A N 1
ATOM 674 C CA . PHE A 1 86 ? -8.734 -0.879 16.089 1.00 97.44 86 PHE A CA 1
ATOM 675 C C . PHE A 1 86 ? -10.262 -0.937 16.128 1.00 97.44 86 PHE A C 1
ATOM 677 O O . PHE A 1 86 ? -10.852 -0.338 17.020 1.00 97.44 86 PHE A O 1
ATOM 684 N N . VAL A 1 87 ? -10.915 -1.678 15.226 1.00 97.12 87 VAL A N 1
ATOM 685 C CA . VAL A 1 87 ? -12.387 -1.752 15.164 1.00 97.12 87 VAL A CA 1
ATOM 686 C C . VAL A 1 87 ? -12.973 -2.277 16.477 1.00 97.12 87 VAL A C 1
ATOM 688 O O . VAL A 1 87 ? -13.929 -1.701 17.007 1.00 97.12 87 VAL A O 1
ATOM 691 N N . ALA A 1 88 ? -12.383 -3.336 17.039 1.00 96.62 88 ALA A N 1
ATOM 692 C CA . ALA A 1 88 ? -12.819 -3.901 18.312 1.00 96.62 88 ALA A CA 1
ATOM 693 C C . ALA A 1 88 ? -12.710 -2.874 19.453 1.00 96.62 88 ALA A C 1
ATOM 695 O O . ALA A 1 88 ? -13.687 -2.631 20.161 1.00 96.62 88 ALA A O 1
ATOM 696 N N . SER A 1 89 ? -11.558 -2.213 19.583 1.00 96.69 89 SER A N 1
ATOM 697 C CA . SER A 1 89 ? -11.318 -1.236 20.653 1.00 96.69 89 SER A CA 1
ATOM 698 C C . SER A 1 89 ? -12.177 0.019 20.475 1.00 96.69 89 SER A C 1
ATOM 700 O O . SER A 1 89 ? -12.865 0.442 21.403 1.00 96.69 89 SER A O 1
ATOM 702 N N . TYR A 1 90 ? -12.221 0.567 19.259 1.00 96.38 90 TYR A N 1
ATOM 703 C CA . TYR A 1 90 ? -12.938 1.797 18.927 1.00 96.38 90 TYR A CA 1
ATOM 704 C C . TYR A 1 90 ? -14.448 1.659 19.145 1.00 96.38 90 TYR A C 1
ATOM 706 O O . TYR A 1 90 ? -15.077 2.553 19.708 1.00 96.38 90 TYR A O 1
ATOM 714 N N . SER A 1 91 ? -15.031 0.517 18.760 1.00 95.75 91 SER A N 1
ATOM 715 C CA . SER A 1 91 ? -16.462 0.244 18.966 1.00 95.75 91 SER A CA 1
ATOM 716 C C . SER A 1 91 ? -16.846 0.095 20.444 1.00 95.75 91 SER A C 1
ATOM 718 O O . SER A 1 91 ? -17.977 0.407 20.820 1.00 95.75 91 SER A O 1
ATOM 720 N N . SER A 1 92 ? -15.909 -0.351 21.286 1.00 95.44 92 SER A N 1
ATOM 721 C CA . SER A 1 92 ? -16.115 -0.512 22.729 1.00 95.44 92 SER A CA 1
ATOM 722 C C . SER A 1 92 ? -15.876 0.772 23.530 1.00 95.44 92 SER A C 1
ATOM 724 O O . SER A 1 92 ? -16.422 0.927 24.626 1.00 95.44 92 SER A O 1
ATOM 726 N N . SER A 1 93 ? -15.104 1.708 22.972 1.00 94.19 93 SER A N 1
ATOM 727 C CA . SER A 1 93 ? -14.764 2.967 23.621 1.00 94.19 93 SER A CA 1
ATOM 728 C C . SER A 1 93 ? -15.959 3.926 23.659 1.00 94.19 93 SER A C 1
ATOM 730 O O . SER A 1 93 ? -16.651 4.160 22.658 1.00 94.19 93 SER A O 1
ATOM 732 N N . LYS A 1 94 ? -16.198 4.500 24.842 1.00 95.56 94 LYS A N 1
ATOM 733 C CA . LYS A 1 94 ? -17.221 5.532 25.094 1.00 95.56 94 LYS A CA 1
ATOM 734 C C . LYS A 1 94 ? -16.624 6.925 25.275 1.00 95.56 94 LYS A C 1
ATOM 736 O O . LYS A 1 94 ? -17.385 7.882 25.396 1.00 95.56 94 LYS A O 1
ATOM 741 N N . ASP A 1 95 ? -15.302 7.010 25.329 1.00 96.94 95 ASP A N 1
ATOM 742 C CA . ASP A 1 95 ? -14.561 8.231 25.584 1.00 96.94 95 ASP A CA 1
ATOM 743 C C . ASP A 1 95 ? -13.926 8.751 24.291 1.00 96.94 95 ASP A C 1
ATOM 745 O O . ASP A 1 95 ? -13.349 7.998 23.507 1.00 96.94 95 ASP A O 1
ATOM 749 N N . GLU A 1 96 ? -14.063 10.050 24.046 1.00 95.31 96 GLU A N 1
ATOM 750 C CA . GLU A 1 96 ? -13.592 10.653 22.798 1.00 95.31 96 GLU A CA 1
ATOM 751 C C . GLU A 1 96 ? -12.063 10.790 22.778 1.00 95.31 96 GLU A C 1
ATOM 753 O O . GLU A 1 96 ? -11.440 10.634 21.728 1.00 95.31 96 GLU A O 1
ATOM 758 N N . GLU A 1 97 ? -11.437 11.013 23.937 1.00 96.38 97 GLU A N 1
ATOM 759 C CA . GLU A 1 97 ? -9.978 11.086 24.053 1.00 96.38 97 GLU A CA 1
ATOM 760 C C . GLU A 1 97 ? -9.330 9.714 23.783 1.00 96.38 97 GLU A C 1
ATOM 762 O O . GLU A 1 97 ? -8.349 9.607 23.035 1.00 96.38 97 GLU A O 1
ATOM 767 N N . GLU A 1 98 ? -9.927 8.637 24.297 1.00 96.06 98 GLU A N 1
ATOM 768 C CA . GLU A 1 98 ? -9.539 7.264 23.970 1.00 96.06 98 GLU A CA 1
ATOM 769 C C . GLU A 1 98 ? -9.700 6.963 22.469 1.00 96.06 98 GLU A C 1
ATOM 771 O O . GLU A 1 98 ? -8.772 6.449 21.838 1.00 96.06 98 GLU A O 1
ATOM 776 N N . ARG A 1 99 ? -10.829 7.334 21.850 1.00 96.06 99 ARG A N 1
ATOM 777 C CA . ARG A 1 99 ? -11.049 7.162 20.399 1.00 96.06 99 ARG A CA 1
ATOM 778 C C . ARG A 1 99 ? -10.028 7.905 19.551 1.00 96.06 99 ARG A C 1
ATOM 780 O O . ARG A 1 99 ? -9.547 7.355 18.553 1.00 96.06 99 ARG A O 1
ATOM 787 N N . GLN A 1 100 ? -9.666 9.122 19.945 1.00 95.94 100 GLN A N 1
ATOM 788 C CA . GLN A 1 100 ? -8.614 9.879 19.277 1.00 95.94 100 GLN A CA 1
ATOM 789 C C . GLN A 1 100 ? -7.265 9.160 19.396 1.00 95.94 100 GLN A C 1
ATOM 791 O O . GLN A 1 100 ? -6.544 9.026 18.406 1.00 95.94 100 GLN A O 1
ATOM 796 N N . THR A 1 101 ? -6.946 8.624 20.575 1.00 96.19 101 THR A N 1
ATOM 797 C CA . THR A 1 101 ? -5.723 7.839 20.801 1.00 96.19 101 THR A CA 1
ATOM 798 C C . THR A 1 101 ? -5.677 6.583 19.924 1.00 96.19 101 THR A C 1
ATOM 800 O O . THR A 1 101 ? -4.660 6.309 19.282 1.00 96.19 101 THR A O 1
ATOM 803 N N . LEU A 1 102 ? -6.786 5.845 19.834 1.00 96.75 102 LEU A N 1
ATOM 804 C CA . LEU A 1 102 ? -6.913 4.669 18.968 1.00 96.75 102 LEU A CA 1
ATOM 805 C C . LEU A 1 102 ? -6.754 5.032 17.485 1.00 96.75 102 LEU A C 1
ATOM 807 O O . LEU A 1 102 ? -6.090 4.315 16.740 1.00 96.75 102 LEU A O 1
ATOM 811 N N . THR A 1 103 ? -7.308 6.170 17.068 1.00 95.75 103 THR A N 1
ATOM 812 C CA . THR A 1 103 ? -7.188 6.685 15.696 1.00 95.75 103 THR A CA 1
ATOM 813 C C . THR A 1 103 ? -5.735 7.021 15.355 1.00 95.75 103 THR A C 1
ATOM 815 O O . THR A 1 103 ? -5.227 6.611 14.313 1.00 95.75 103 THR A O 1
ATOM 818 N N . VAL A 1 104 ? -5.021 7.691 16.263 1.00 95.75 104 VAL A N 1
ATOM 819 C CA . VAL A 1 104 ? -3.583 7.978 16.121 1.00 95.75 104 VAL A CA 1
ATOM 820 C C . VAL A 1 104 ? -2.765 6.687 16.005 1.00 95.75 104 VAL A C 1
ATOM 822 O O . VAL A 1 104 ? -1.838 6.624 15.194 1.00 95.75 104 VAL A O 1
ATOM 825 N N . ALA A 1 105 ? -3.100 5.656 16.786 1.00 95.69 105 ALA A N 1
ATOM 826 C CA . ALA A 1 105 ? -2.437 4.355 16.716 1.00 95.69 105 ALA A CA 1
ATOM 827 C C . ALA A 1 105 ? -2.698 3.634 15.381 1.00 95.69 105 ALA A C 1
ATOM 829 O O . ALA A 1 105 ? -1.757 3.092 14.799 1.00 95.69 105 ALA A O 1
ATOM 830 N N . LEU A 1 106 ? -3.933 3.683 14.865 1.00 96.62 106 LEU A N 1
ATOM 831 C CA . LEU A 1 106 ? -4.271 3.136 13.550 1.00 96.62 106 LEU A CA 1
ATOM 832 C C . LEU A 1 106 ? -3.488 3.836 12.435 1.00 96.62 106 LEU A C 1
ATOM 834 O O . LEU A 1 106 ? -2.903 3.153 11.599 1.00 96.62 106 LEU A O 1
ATOM 838 N N . TYR A 1 107 ? -3.426 5.174 12.436 1.00 95.56 107 TYR A N 1
ATOM 839 C CA . TYR A 1 107 ? -2.639 5.917 11.445 1.00 95.56 107 TYR A CA 1
ATOM 840 C C . TYR A 1 107 ? -1.164 5.528 11.483 1.00 95.56 107 TYR A C 1
ATOM 842 O O . TYR A 1 107 ? -0.553 5.339 10.433 1.00 95.56 107 TYR A O 1
ATOM 850 N N . ARG A 1 108 ? -0.603 5.304 12.675 1.00 96.06 108 ARG A N 1
ATOM 851 C CA . ARG A 1 108 ? 0.787 4.856 12.809 1.00 96.06 108 ARG A CA 1
ATOM 852 C C . ARG A 1 108 ? 1.001 3.481 12.179 1.00 96.06 108 ARG A C 1
ATOM 854 O O . ARG A 1 108 ? 1.986 3.287 11.470 1.00 96.06 108 ARG A O 1
ATOM 861 N N . ALA A 1 109 ? 0.088 2.541 12.419 1.00 96.94 109 ALA A N 1
ATOM 862 C CA . ALA A 1 109 ? 0.139 1.215 11.804 1.00 96.94 109 ALA A CA 1
ATOM 863 C C . ALA A 1 109 ? -0.041 1.288 10.278 1.00 96.94 109 ALA A C 1
ATOM 865 O O . ALA A 1 109 ? 0.675 0.622 9.528 1.00 96.94 109 ALA A O 1
ATOM 866 N N . LEU A 1 110 ? -0.943 2.152 9.807 1.00 96.50 110 LEU A N 1
ATOM 867 C CA . LEU A 1 110 ? -1.174 2.379 8.386 1.00 96.50 110 LEU A CA 1
ATOM 868 C C . LEU A 1 110 ? 0.074 2.954 7.705 1.00 96.50 110 LEU A C 1
ATOM 870 O O . LEU A 1 110 ? 0.474 2.460 6.654 1.00 96.50 110 LEU A O 1
ATOM 874 N N . TRP A 1 111 ? 0.733 3.942 8.307 1.00 96.38 111 TRP A N 1
ATOM 875 C CA . TRP A 1 111 ? 1.976 4.511 7.785 1.00 96.38 111 TRP A CA 1
ATOM 876 C C . TRP A 1 111 ? 3.138 3.519 7.777 1.00 96.38 111 TRP A C 1
ATOM 878 O O . TRP A 1 111 ? 3.884 3.458 6.797 1.00 96.38 111 TRP A O 1
ATOM 888 N N . ALA A 1 112 ? 3.267 2.699 8.823 1.00 96.50 112 ALA A N 1
ATOM 889 C CA . ALA A 1 112 ? 4.243 1.612 8.845 1.00 96.50 112 ALA A CA 1
ATOM 890 C C . ALA A 1 112 ? 3.992 0.625 7.691 1.00 96.50 112 ALA A C 1
ATOM 892 O O . ALA A 1 112 ? 4.919 0.267 6.968 1.00 96.50 112 ALA A O 1
ATOM 893 N N . THR A 1 113 ? 2.723 0.284 7.449 1.00 97.62 113 THR A N 1
ATOM 894 C CA . THR A 1 113 ? 2.305 -0.560 6.321 1.00 97.62 113 THR A CA 1
ATOM 895 C C . THR A 1 113 ? 2.689 0.079 4.984 1.00 97.62 113 THR A C 1
ATOM 897 O O . THR A 1 113 ? 3.339 -0.566 4.166 1.00 97.62 113 THR A O 1
ATOM 900 N N . HIS A 1 114 ? 2.383 1.364 4.770 1.00 96.50 114 HIS A N 1
ATOM 901 C CA . HIS A 1 114 ? 2.765 2.083 3.545 1.00 96.50 114 HIS A CA 1
ATOM 902 C C . HIS A 1 114 ? 4.282 2.095 3.323 1.00 96.50 114 HIS A C 1
ATOM 904 O O . HIS A 1 114 ? 4.752 1.885 2.203 1.00 96.50 114 HIS A O 1
ATOM 910 N N . THR A 1 115 ? 5.047 2.308 4.392 1.00 96.56 115 THR A N 1
ATOM 911 C CA . THR A 1 115 ? 6.512 2.309 4.364 1.00 96.56 115 THR A CA 1
ATOM 912 C C . THR A 1 115 ? 7.061 0.949 3.929 1.00 96.56 115 THR A C 1
ATOM 914 O O . THR A 1 115 ? 7.943 0.874 3.071 1.00 96.56 115 THR A O 1
ATOM 917 N N . ASP A 1 116 ? 6.518 -0.145 4.465 1.00 97.56 116 ASP A N 1
ATOM 918 C CA . ASP A 1 116 ? 6.933 -1.499 4.090 1.00 97.56 116 ASP A CA 1
ATOM 919 C C . ASP A 1 116 ? 6.562 -1.831 2.633 1.00 97.56 116 ASP A C 1
ATOM 921 O O . ASP A 1 116 ? 7.363 -2.439 1.913 1.00 97.56 116 ASP A O 1
ATOM 925 N N . ILE A 1 117 ? 5.406 -1.354 2.152 1.00 97.75 117 ILE A N 1
ATOM 926 C CA . ILE A 1 117 ? 5.006 -1.459 0.739 1.00 97.75 117 ILE A CA 1
ATOM 927 C C . ILE A 1 117 ? 5.974 -0.699 -0.173 1.00 97.75 117 ILE A C 1
ATOM 929 O O . ILE A 1 117 ? 6.373 -1.243 -1.204 1.00 97.75 117 ILE A O 1
ATOM 933 N N . ILE A 1 118 ? 6.395 0.519 0.187 1.00 96.00 118 ILE A N 1
ATOM 934 C CA . ILE A 1 118 ? 7.393 1.280 -0.585 1.00 96.00 118 ILE A CA 1
ATOM 935 C C . ILE A 1 118 ? 8.724 0.551 -0.629 1.00 96.00 118 ILE A C 1
ATOM 937 O O . ILE A 1 118 ? 9.265 0.368 -1.716 1.00 96.00 118 ILE A O 1
ATOM 941 N N . LYS A 1 119 ? 9.234 0.084 0.515 1.00 95.88 119 LYS A N 1
ATOM 942 C CA . LYS A 1 119 ? 10.505 -0.653 0.566 1.00 95.88 119 LYS A CA 1
ATOM 943 C C . LYS A 1 119 ? 10.466 -1.882 -0.338 1.00 95.88 119 LYS A C 1
ATOM 945 O O . LYS A 1 119 ? 11.394 -2.099 -1.115 1.00 95.88 119 LYS A O 1
ATOM 950 N N . SER A 1 120 ? 9.374 -2.645 -0.280 1.00 96.50 120 SER A N 1
ATOM 951 C CA . SER A 1 120 ? 9.160 -3.796 -1.160 1.00 96.50 120 SER A CA 1
ATOM 952 C C . SER A 1 120 ? 9.080 -3.378 -2.634 1.00 96.50 120 SER A C 1
ATOM 954 O O . SER A 1 120 ? 9.791 -3.923 -3.477 1.00 96.50 120 SER A O 1
ATOM 956 N N . SER A 1 121 ? 8.279 -2.357 -2.950 1.00 94.50 121 SER A N 1
ATOM 957 C CA . SER A 1 121 ? 8.044 -1.890 -4.323 1.00 94.50 121 SER A CA 1
ATOM 958 C C . SER A 1 121 ? 9.303 -1.324 -4.977 1.00 94.50 121 SER A C 1
ATOM 960 O O . SER A 1 121 ? 9.581 -1.651 -6.125 1.00 94.50 121 SER A O 1
ATOM 962 N N . VAL A 1 122 ? 10.099 -0.534 -4.251 1.00 94.25 122 VAL A N 1
ATOM 963 C CA . VAL A 1 122 ? 11.384 -0.002 -4.733 1.00 94.25 122 VAL A CA 1
ATOM 964 C C . VAL A 1 122 ? 12.370 -1.144 -4.972 1.00 94.25 122 VAL A C 1
ATOM 966 O O . VAL A 1 122 ? 12.973 -1.230 -6.040 1.00 94.25 122 VAL A O 1
ATOM 969 N N . GLN A 1 123 ? 12.490 -2.074 -4.020 1.00 95.62 123 GLN A N 1
ATOM 970 C CA . GLN A 1 123 ? 13.414 -3.200 -4.140 1.00 95.62 123 GLN A CA 1
ATOM 971 C C . GLN A 1 123 ? 13.071 -4.117 -5.326 1.00 95.62 123 GLN A C 1
ATOM 973 O O . GLN A 1 123 ? 13.971 -4.554 -6.041 1.00 95.62 123 GLN A O 1
ATOM 978 N N . GLN A 1 124 ? 11.785 -4.401 -5.545 1.00 93.81 124 GLN A N 1
ATOM 979 C CA . GLN A 1 124 ? 11.292 -5.283 -6.614 1.00 93.81 124 GLN A CA 1
ATOM 980 C C . GLN A 1 124 ? 11.068 -4.553 -7.950 1.00 93.81 124 GLN A C 1
ATOM 982 O O . GLN A 1 124 ? 10.873 -5.184 -8.986 1.00 93.81 124 GLN A O 1
ATOM 987 N N . GLY A 1 125 ? 11.053 -3.220 -7.931 1.00 93.62 125 GLY A N 1
ATOM 988 C CA . GLY A 1 125 ? 10.872 -2.350 -9.092 1.00 93.62 125 GLY A CA 1
ATOM 989 C C . GLY A 1 125 ? 12.175 -1.764 -9.627 1.00 93.62 125 GLY A C 1
ATOM 990 O O . GLY A 1 125 ? 12.124 -0.923 -10.519 1.00 93.62 125 GLY A O 1
ATOM 991 N N . LYS A 1 126 ? 13.335 -2.183 -9.108 1.00 94.75 126 LYS A N 1
ATOM 992 C CA . LYS A 1 126 ? 14.637 -1.580 -9.425 1.00 94.75 126 LYS A CA 1
ATOM 993 C C . LYS A 1 126 ? 14.963 -1.576 -10.921 1.00 94.75 126 LYS A C 1
ATOM 995 O O . LYS A 1 126 ? 15.466 -0.581 -11.433 1.00 94.75 126 LYS A O 1
ATOM 1000 N N . ASP A 1 127 ? 14.621 -2.641 -11.637 1.00 94.50 127 ASP A N 1
ATOM 1001 C CA . ASP A 1 127 ? 14.857 -2.714 -13.084 1.00 94.50 127 ASP A CA 1
ATOM 1002 C C . ASP A 1 127 ? 13.986 -1.710 -13.858 1.00 94.50 127 ASP A C 1
ATOM 1004 O O . ASP A 1 127 ? 14.445 -1.100 -14.824 1.00 94.50 127 ASP A O 1
ATOM 1008 N N . LEU A 1 128 ? 12.754 -1.473 -13.391 1.00 93.38 128 LEU A N 1
ATOM 1009 C CA . LEU A 1 128 ? 11.857 -0.457 -13.949 1.00 93.38 128 LEU A CA 1
ATOM 1010 C C . LEU A 1 128 ? 12.292 0.963 -13.564 1.00 93.38 128 LEU A C 1
ATOM 1012 O O . LEU A 1 128 ? 12.111 1.899 -14.334 1.00 93.38 128 LEU A O 1
ATOM 1016 N N . GLU A 1 129 ? 12.886 1.136 -12.386 1.00 94.19 129 GLU A N 1
ATOM 1017 C CA . GLU A 1 129 ? 13.424 2.420 -11.933 1.00 94.19 129 GLU A CA 1
ATOM 1018 C C . GLU A 1 129 ? 14.608 2.867 -12.806 1.00 94.19 129 GLU A C 1
ATOM 1020 O O . GLU A 1 129 ? 14.722 4.038 -13.167 1.00 94.19 129 GLU A O 1
ATOM 1025 N N . VAL A 1 130 ? 15.498 1.936 -13.171 1.00 93.44 130 VAL A N 1
ATOM 1026 C CA . VAL A 1 130 ? 16.715 2.234 -13.947 1.00 93.44 130 VAL A CA 1
ATOM 1027 C C . VAL A 1 130 ? 16.399 2.770 -15.344 1.00 93.44 130 VAL A C 1
ATOM 1029 O O . VAL A 1 130 ? 17.169 3.584 -15.857 1.00 93.44 130 VAL A O 1
ATOM 1032 N N . ILE A 1 131 ? 15.279 2.350 -15.937 1.00 92.50 131 ILE A N 1
ATOM 1033 C CA . ILE A 1 131 ? 14.858 2.777 -17.279 1.00 92.50 131 ILE A CA 1
ATOM 1034 C C . ILE A 1 131 ? 14.094 4.108 -17.291 1.00 92.50 131 ILE A C 1
ATOM 1036 O O . ILE A 1 131 ? 13.852 4.646 -18.370 1.00 92.50 131 ILE A O 1
ATOM 1040 N N . LEU A 1 132 ? 13.714 4.652 -16.128 1.00 92.00 132 LEU A N 1
ATOM 1041 C CA . LEU A 1 132 ? 13.058 5.956 -16.056 1.00 92.00 132 LEU A CA 1
ATOM 1042 C C . LEU A 1 132 ? 14.015 7.084 -16.482 1.00 92.00 132 LEU A C 1
ATOM 1044 O O . LEU A 1 132 ? 15.211 7.042 -16.156 1.00 92.00 132 LEU A O 1
ATOM 1048 N N . PRO A 1 133 ? 13.494 8.154 -17.117 1.00 94.19 133 PRO A N 1
ATOM 1049 C CA . PRO A 1 133 ? 14.206 9.420 -17.219 1.00 94.19 133 PRO A CA 1
ATOM 1050 C C . PRO A 1 133 ? 14.719 9.868 -15.849 1.00 94.19 133 PRO A C 1
ATOM 1052 O O . PRO A 1 133 ? 14.101 9.613 -14.811 1.00 94.19 133 PRO A O 1
ATOM 1055 N N . LYS A 1 134 ? 15.873 10.538 -15.827 1.00 95.06 134 LYS A N 1
ATOM 1056 C CA . LYS A 1 134 ? 16.546 10.902 -14.573 1.00 95.06 134 LYS A CA 1
ATOM 1057 C C . LYS A 1 134 ? 15.642 11.747 -13.674 1.00 95.06 134 LYS A C 1
ATOM 1059 O O . LYS A 1 134 ? 15.643 11.556 -12.461 1.00 95.06 134 LYS A O 1
ATOM 1064 N N . GLU A 1 135 ? 14.900 12.669 -14.268 1.00 95.88 135 GLU A N 1
ATOM 1065 C CA . GLU A 1 135 ? 13.971 13.579 -13.609 1.00 95.88 135 GLU A CA 1
ATOM 1066 C C . GLU A 1 135 ? 12.823 12.805 -12.951 1.00 95.88 135 GLU A C 1
ATOM 1068 O O . GLU A 1 135 ? 12.574 12.983 -11.758 1.00 95.88 135 GLU A O 1
ATOM 1073 N N . ASP A 1 136 ? 12.207 11.876 -13.684 1.00 93.06 136 ASP A N 1
ATOM 1074 C CA . ASP A 1 136 ? 11.104 11.046 -13.191 1.00 93.06 136 ASP A CA 1
ATOM 1075 C C . ASP A 1 136 ? 11.555 10.089 -12.091 1.00 93.06 136 ASP A C 1
ATOM 1077 O O . ASP A 1 136 ? 10.871 9.939 -11.080 1.00 93.06 136 ASP A O 1
ATOM 1081 N N . ARG A 1 137 ? 12.739 9.485 -12.235 1.00 94.94 137 ARG A N 1
ATOM 1082 C CA . ARG A 1 137 ? 13.334 8.660 -11.178 1.00 94.94 137 ARG A CA 1
ATOM 1083 C C . ARG A 1 137 ? 13.577 9.473 -9.910 1.00 94.94 137 ARG A C 1
ATOM 1085 O O . ARG A 1 137 ? 13.249 9.015 -8.818 1.00 94.94 137 ARG A O 1
ATOM 1092 N N . ASN A 1 138 ? 14.137 10.677 -10.037 1.00 96.12 138 ASN A N 1
ATOM 1093 C CA . ASN A 1 138 ? 14.371 11.553 -8.890 1.00 96.12 138 ASN A CA 1
ATOM 1094 C C . ASN A 1 138 ? 13.054 11.948 -8.209 1.00 96.12 138 ASN A C 1
ATOM 1096 O O . ASN A 1 138 ? 12.994 11.975 -6.982 1.00 96.12 138 ASN A O 1
ATOM 1100 N N . ALA A 1 139 ? 12.005 12.223 -8.988 1.00 95.31 139 ALA A N 1
ATOM 1101 C CA . ALA A 1 139 ? 10.676 12.504 -8.458 1.00 95.31 139 ALA A CA 1
ATOM 1102 C C . ALA A 1 139 ? 10.078 11.281 -7.741 1.00 95.31 139 ALA A C 1
ATOM 1104 O O . ALA A 1 139 ? 9.585 11.417 -6.624 1.00 95.31 139 ALA A O 1
ATOM 1105 N N . GLY A 1 140 ? 10.180 10.088 -8.335 1.00 94.00 140 GLY A N 1
ATOM 1106 C CA . GLY A 1 140 ? 9.702 8.833 -7.749 1.00 94.00 140 GLY A CA 1
ATOM 1107 C C . GLY A 1 140 ? 10.379 8.493 -6.426 1.00 94.00 140 GLY A C 1
ATOM 1108 O O . GLY A 1 140 ? 9.707 8.291 -5.417 1.00 94.00 140 GLY A O 1
ATOM 1109 N N . LEU A 1 141 ? 11.713 8.520 -6.391 1.00 94.06 141 LEU A N 1
ATOM 1110 C CA . LEU A 1 141 ? 12.476 8.285 -5.163 1.00 94.06 141 LEU A CA 1
ATOM 1111 C C . LEU A 1 141 ? 12.261 9.397 -4.127 1.00 94.06 141 LEU A C 1
ATOM 1113 O O . LEU A 1 141 ? 12.171 9.123 -2.932 1.00 94.06 141 LEU A O 1
ATOM 1117 N N . GLY A 1 142 ? 12.140 10.650 -4.574 1.00 95.25 142 GLY A N 1
ATOM 1118 C CA . GLY A 1 142 ? 11.793 11.780 -3.714 1.00 95.25 142 GLY A CA 1
ATOM 1119 C C . GLY A 1 142 ? 10.430 11.599 -3.044 1.00 95.25 142 GLY A C 1
ATOM 1120 O O . GLY A 1 142 ? 10.303 11.847 -1.847 1.00 95.25 142 GLY A O 1
ATOM 1121 N N . TRP A 1 143 ? 9.438 11.099 -3.783 1.00 93.81 143 TRP A N 1
ATOM 1122 C CA . TRP A 1 143 ? 8.124 10.758 -3.244 1.00 93.81 143 TRP A CA 1
ATOM 1123 C C . TRP A 1 143 ? 8.203 9.618 -2.219 1.00 93.81 143 TRP A C 1
ATOM 1125 O O . TRP A 1 143 ? 7.639 9.751 -1.135 1.00 93.81 143 TRP A O 1
ATOM 1135 N N . CYS A 1 144 ? 8.960 8.550 -2.496 1.00 93.56 144 CYS A N 1
ATOM 1136 C CA . CYS A 1 144 ? 9.178 7.467 -1.529 1.00 93.56 144 CYS A CA 1
ATOM 1137 C C . CYS A 1 144 ? 9.789 7.984 -0.215 1.00 93.56 144 CYS A C 1
ATOM 1139 O O . CYS A 1 144 ? 9.282 7.679 0.861 1.00 93.56 144 CYS A O 1
ATOM 1141 N N . ASN A 1 145 ? 10.812 8.840 -0.296 1.00 93.00 145 ASN A N 1
ATOM 1142 C CA . ASN A 1 145 ? 11.432 9.453 0.884 1.00 93.00 145 ASN A CA 1
ATOM 1143 C C . ASN A 1 145 ? 10.477 10.404 1.627 1.00 93.00 145 ASN A C 1
ATOM 1145 O O . ASN A 1 145 ? 10.531 10.525 2.850 1.00 93.00 145 ASN A O 1
ATOM 1149 N N . MET A 1 146 ? 9.599 11.104 0.903 1.00 93.50 146 MET A N 1
ATOM 1150 C CA . MET A 1 146 ? 8.574 11.944 1.520 1.00 93.50 146 MET A CA 1
ATOM 1151 C C . MET A 1 146 ? 7.592 11.097 2.334 1.00 93.50 146 MET A C 1
ATOM 1153 O O . MET A 1 146 ? 7.208 11.510 3.424 1.00 93.50 146 MET A O 1
ATOM 1157 N N . VAL A 1 147 ? 7.218 9.907 1.857 1.00 91.00 147 VAL A N 1
ATOM 1158 C CA . VAL A 1 147 ? 6.358 8.993 2.622 1.00 91.00 147 VAL A CA 1
ATOM 1159 C C . VAL A 1 147 ? 7.029 8.542 3.920 1.00 91.00 147 VAL A C 1
ATOM 1161 O O . VAL A 1 147 ? 6.359 8.533 4.950 1.00 91.00 147 VAL A O 1
ATOM 1164 N N . ASP A 1 148 ? 8.339 8.281 3.928 1.00 90.81 148 ASP A N 1
ATOM 1165 C CA . ASP A 1 148 ? 9.068 7.990 5.174 1.00 90.81 148 ASP A CA 1
ATOM 1166 C C . ASP A 1 148 ? 8.969 9.156 6.179 1.00 90.81 148 ASP A C 1
ATOM 1168 O O . ASP A 1 148 ? 8.761 8.944 7.377 1.00 90.81 148 ASP A O 1
ATOM 1172 N N . LEU A 1 149 ? 9.056 10.404 5.704 1.00 92.31 149 LEU A N 1
ATOM 1173 C CA . LEU A 1 149 ? 8.892 11.597 6.543 1.00 92.31 149 LEU A CA 1
ATOM 1174 C C . LEU A 1 149 ? 7.455 11.740 7.079 1.00 92.31 149 LEU A C 1
ATOM 1176 O O . LEU A 1 149 ? 7.252 12.063 8.254 1.00 92.31 149 LEU A O 1
ATOM 1180 N N . LEU A 1 150 ? 6.450 11.488 6.237 1.00 90.75 150 LEU A N 1
ATOM 1181 C CA . LEU A 1 150 ? 5.041 11.514 6.643 1.00 90.75 150 LEU A CA 1
ATOM 1182 C C . LEU A 1 150 ? 4.746 10.413 7.668 1.00 90.75 150 LEU A C 1
ATOM 1184 O O . LEU A 1 150 ? 4.116 10.679 8.691 1.00 90.75 150 LEU A O 1
ATOM 1188 N N . SER A 1 151 ? 5.310 9.220 7.467 1.00 91.81 151 SER A N 1
ATOM 1189 C CA . SER A 1 151 ? 5.248 8.124 8.430 1.00 91.81 151 SER A CA 1
ATOM 1190 C C . SER A 1 151 ? 5.905 8.494 9.757 1.00 91.81 151 SER A C 1
ATOM 1192 O O . SER A 1 151 ? 5.346 8.202 10.814 1.00 91.81 151 SER A O 1
ATOM 1194 N N . ALA A 1 152 ? 7.072 9.142 9.732 1.00 91.69 152 ALA A N 1
ATOM 1195 C CA . ALA A 1 152 ? 7.784 9.547 10.943 1.00 91.69 152 ALA A CA 1
ATOM 1196 C C . ALA A 1 152 ? 7.029 10.620 11.745 1.00 91.69 152 ALA A C 1
ATOM 1198 O O . ALA A 1 152 ? 7.111 10.646 12.973 1.00 91.69 152 ALA A O 1
ATOM 1199 N N . SER A 1 153 ? 6.279 11.488 11.063 1.00 93.56 153 SER A N 1
ATOM 1200 C CA . SER A 1 153 ? 5.448 12.516 11.703 1.00 93.56 153 SER A CA 1
ATOM 1201 C C . SER A 1 153 ? 4.038 12.038 12.062 1.00 93.56 153 SER A C 1
ATOM 1203 O O . SER A 1 153 ? 3.311 12.771 12.730 1.00 93.56 153 SER A O 1
ATOM 1205 N N . ASN A 1 154 ? 3.666 10.813 11.668 1.00 91.94 154 ASN A N 1
ATOM 1206 C CA . ASN A 1 154 ? 2.311 10.281 11.795 1.00 91.94 154 ASN A CA 1
ATOM 1207 C C . ASN A 1 154 ? 1.261 11.257 11.239 1.00 91.94 154 ASN A C 1
ATOM 1209 O O . ASN A 1 154 ? 0.280 11.575 11.916 1.00 91.94 154 ASN A O 1
ATOM 1213 N N . PHE A 1 155 ? 1.531 11.785 10.040 1.00 86.75 155 PHE A N 1
ATOM 1214 C CA . PHE A 1 155 ? 0.694 12.799 9.404 1.00 86.75 155 PHE A CA 1
ATOM 1215 C C . PHE A 1 155 ? -0.739 12.263 9.196 1.00 86.75 155 PHE A C 1
ATOM 1217 O O . PHE A 1 155 ? -0.877 11.154 8.684 1.00 86.75 155 PHE A O 1
ATOM 1224 N N . PRO A 1 156 ? -1.788 12.984 9.627 1.00 81.06 156 PRO A N 1
ATOM 1225 C CA . PRO A 1 156 ? -3.168 12.501 9.562 1.00 81.06 156 PRO A CA 1
ATOM 1226 C C . PRO A 1 156 ? -3.733 12.422 8.138 1.00 81.06 156 PRO A C 1
ATOM 1228 O O . PRO A 1 156 ? -3.271 13.183 7.256 1.00 81.06 156 PRO A O 1
#

Foldseek 3Di:
DDDAQVQADAPPDPPVPPDPPGPYDHPLALVVLLVCLVPVLLVLLCCVLVNDPDDDRPDVVLVPQPLSVVSNVLNVCLNNPLVVVLVVQLVPDPDPVSNVVSVLSNLLSVLVSSLVNLVSSCVSCVVSLVPDDPVVSCVSVVVSVVSVVCSVVSPD

pLDDT: mean 88.69, std 15.29, range [42.25, 98.69]

Radius of gyration: 17.91 Å; chains: 1; bounding box: 34×28×56 Å

Organism: NCBI:txid49252